Protein AF-A0A848FQP9-F1 (afdb_monomer)

pLDDT: mean 81.19, std 15.27, range [40.91, 92.19]

Foldseek 3Di:
DPVLVLLLVLLVVLLVVVVDDPVSNVLSVVCVPPDPVVSVVDDPVSSVSSNVSSVVRVDPPPPPDDDD

Mean predicted aligned error: 7.33 Å

Nearest PDB structures (foldseek):
  3t49-assembly1_A  TM=4.520E-01  e=3.703E+00  Staphylococcus aureus subsp. aureus Mu50

Sequence (68 aa):
MSNVETYHQDAIKALETGMLNEKQKQFVESIRSFDKKQLKKLPLAQFKWMKEIAKLVSKPHPGAGSVD

Structure (mmCIF, N/CA/C/O backbone):
data_AF-A0A848FQP9-F1
#
_entry.id   AF-A0A848FQP9-F1
#
loop_
_atom_site.group_PDB
_atom_site.id
_atom_site.type_symbol
_atom_site.label_atom_id
_atom_site.label_alt_id
_atom_site.label_comp_id
_atom_site.label_asym_id
_atom_site.label_entity_id
_atom_site.label_seq_id
_atom_site.pdbx_PDB_ins_code
_atom_site.Cartn_x
_atom_site.Cartn_y
_atom_site.Cartn_z
_atom_site.occupancy
_atom_site.B_iso_or_equiv
_atom_site.auth_seq_id
_atom_site.auth_comp_id
_atom_site.auth_asym_id
_atom_site.auth_atom_id
_atom_site.pdbx_PDB_model_num
ATOM 1 N N . MET A 1 1 ? -16.701 0.421 -5.494 1.00 51.34 1 MET A N 1
ATOM 2 C CA . MET A 1 1 ? -15.391 0.006 -4.940 1.00 51.34 1 MET A CA 1
ATOM 3 C C . MET A 1 1 ? -14.871 1.105 -4.031 1.00 51.34 1 MET A C 1
ATOM 5 O O . MET A 1 1 ? -15.005 2.267 -4.387 1.00 51.34 1 MET A O 1
ATOM 9 N N . SER A 1 2 ? -14.353 0.782 -2.843 1.00 67.12 2 SER A N 1
ATOM 10 C CA . SER A 1 2 ? -13.648 1.783 -2.029 1.00 67.12 2 SER A CA 1
ATOM 11 C C . SER A 1 2 ? -12.212 1.923 -2.539 1.00 67.12 2 SER A C 1
ATOM 13 O O . SER A 1 2 ? -11.602 0.910 -2.857 1.00 67.12 2 SER A O 1
ATOM 15 N N . ASN A 1 3 ? -11.645 3.136 -2.550 1.00 80.75 3 ASN A N 1
ATOM 16 C CA . ASN A 1 3 ? -10.281 3.386 -3.052 1.00 80.75 3 ASN A CA 1
ATOM 17 C C . ASN A 1 3 ? -9.231 2.419 -2.461 1.00 80.75 3 ASN A C 1
ATOM 19 O O . ASN A 1 3 ? -8.287 2.047 -3.142 1.00 80.75 3 ASN A O 1
ATOM 23 N N . VAL A 1 4 ? -9.424 1.966 -1.214 1.00 84.62 4 VAL A N 1
ATOM 24 C CA . VAL A 1 4 ? -8.580 0.964 -0.538 1.00 84.62 4 VAL A CA 1
ATOM 25 C C . VAL A 1 4 ? -8.560 -0.408 -1.226 1.00 84.62 4 VAL A C 1
ATOM 27 O O . VAL A 1 4 ? -7.497 -1.007 -1.320 1.00 84.62 4 VAL A O 1
ATOM 30 N N . GLU A 1 5 ? -9.698 -0.900 -1.723 1.00 86.88 5 GLU A N 1
ATOM 31 C CA . GLU A 1 5 ? -9.774 -2.185 -2.435 1.00 86.88 5 GLU A CA 1
ATOM 32 C C . GLU A 1 5 ? -9.078 -2.086 -3.787 1.00 86.88 5 GLU A C 1
ATOM 34 O O . GLU A 1 5 ? -8.349 -2.995 -4.165 1.00 86.88 5 GLU A O 1
ATOM 39 N N . THR A 1 6 ? -9.248 -0.957 -4.479 1.00 87.88 6 THR A N 1
ATOM 40 C CA . THR A 1 6 ? -8.556 -0.688 -5.742 1.00 87.88 6 THR A CA 1
ATOM 41 C C . THR A 1 6 ? -7.044 -0.675 -5.535 1.00 87.88 6 THR A C 1
ATOM 43 O O . THR A 1 6 ? -6.343 -1.428 -6.197 1.00 87.88 6 THR A O 1
ATOM 46 N N . TYR A 1 7 ? -6.536 0.078 -4.549 1.00 88.94 7 TYR A N 1
ATOM 47 C CA . TYR A 1 7 ? -5.100 0.084 -4.242 1.00 88.94 7 TYR A CA 1
ATOM 48 C C . TYR A 1 7 ? -4.570 -1.297 -3.843 1.00 88.94 7 TYR A C 1
ATOM 50 O O . TYR A 1 7 ? -3.444 -1.631 -4.189 1.00 88.94 7 TYR A O 1
ATOM 58 N N . HIS A 1 8 ? -5.363 -2.101 -3.133 1.00 90.50 8 HIS A N 1
ATOM 59 C CA . HIS A 1 8 ? -4.973 -3.461 -2.774 1.00 90.50 8 HIS A CA 1
ATOM 60 C C . HIS A 1 8 ? -4.853 -4.367 -4.008 1.00 90.50 8 HIS A C 1
ATOM 62 O O . HIS A 1 8 ? -3.848 -5.054 -4.168 1.00 90.50 8 HIS A O 1
ATOM 68 N N . GLN A 1 9 ? -5.839 -4.328 -4.906 1.00 90.12 9 GLN A N 1
ATOM 69 C CA . GLN A 1 9 ? -5.816 -5.092 -6.155 1.00 90.12 9 GLN A CA 1
ATOM 70 C C . GLN A 1 9 ? -4.671 -4.652 -7.078 1.00 90.12 9 GLN A C 1
ATOM 72 O O . GLN A 1 9 ? -3.945 -5.502 -7.586 1.00 90.12 9 GLN A O 1
ATOM 77 N N . ASP A 1 10 ? -4.450 -3.344 -7.243 1.00 90.31 10 ASP A N 1
ATOM 78 C CA . ASP A 1 10 ? -3.297 -2.820 -7.985 1.00 90.31 10 ASP A CA 1
ATOM 79 C C . ASP A 1 10 ? -1.977 -3.265 -7.345 1.00 90.31 10 ASP A C 1
ATOM 81 O O . ASP A 1 10 ? -1.060 -3.673 -8.048 1.00 90.31 10 ASP A O 1
ATOM 85 N N . ALA A 1 11 ? -1.868 -3.254 -6.014 1.00 90.38 11 ALA A N 1
ATOM 86 C CA . ALA A 1 11 ? -0.656 -3.705 -5.343 1.00 90.38 11 ALA A CA 1
ATOM 87 C C . ALA A 1 11 ? -0.375 -5.201 -5.568 1.00 90.38 11 ALA A C 1
ATOM 89 O O . ALA A 1 11 ? 0.771 -5.562 -5.838 1.00 90.38 11 ALA A O 1
ATOM 90 N N . ILE A 1 12 ? -1.406 -6.056 -5.530 1.00 91.06 12 ILE A N 1
ATOM 91 C CA . ILE A 1 12 ? -1.290 -7.482 -5.881 1.00 91.06 12 ILE A CA 1
ATOM 92 C C . ILE A 1 12 ? -0.849 -7.635 -7.338 1.00 91.06 12 ILE A C 1
ATOM 94 O O . ILE A 1 12 ? 0.077 -8.387 -7.624 1.00 91.06 12 ILE A O 1
ATOM 98 N N . LYS A 1 13 ? -1.438 -6.866 -8.254 1.00 90.38 13 LYS A N 1
ATOM 99 C CA . LYS A 1 13 ? -1.043 -6.890 -9.662 1.00 90.38 13 LYS A CA 1
ATOM 100 C C . LYS A 1 13 ? 0.425 -6.493 -9.843 1.00 90.38 13 LYS A C 1
ATOM 102 O O . LYS A 1 13 ? 1.128 -7.122 -10.623 1.00 90.38 13 LYS A O 1
ATOM 107 N N . ALA A 1 14 ? 0.915 -5.509 -9.086 1.00 89.12 14 ALA A N 1
ATOM 108 C CA . ALA A 1 14 ? 2.323 -5.097 -9.095 1.00 89.12 14 ALA A CA 1
ATOM 109 C C . ALA A 1 14 ? 3.270 -6.232 -8.669 1.00 89.12 14 ALA A C 1
ATOM 111 O O . ALA A 1 14 ? 4.374 -6.375 -9.199 1.00 89.12 14 ALA A O 1
ATOM 112 N N . LEU A 1 15 ? 2.841 -7.025 -7.682 1.00 89.75 15 LEU A N 1
ATOM 113 C CA . LEU A 1 15 ? 3.567 -8.205 -7.221 1.00 89.75 15 LEU A CA 1
ATOM 114 C C . LEU A 1 15 ? 3.645 -9.253 -8.337 1.00 89.75 15 LEU A C 1
ATOM 116 O O . LEU A 1 15 ? 4.731 -9.770 -8.599 1.00 89.75 15 LEU A O 1
ATOM 120 N N . GLU A 1 16 ? 2.529 -9.515 -9.018 1.00 88.75 16 GLU A N 1
ATOM 121 C CA . GLU A 1 16 ? 2.447 -10.482 -10.120 1.00 88.75 16 GLU A CA 1
ATOM 122 C C . GLU A 1 16 ? 3.239 -10.047 -11.361 1.00 88.75 16 GLU A C 1
ATOM 124 O O . GLU A 1 16 ? 3.835 -10.888 -12.028 1.00 88.75 16 GLU 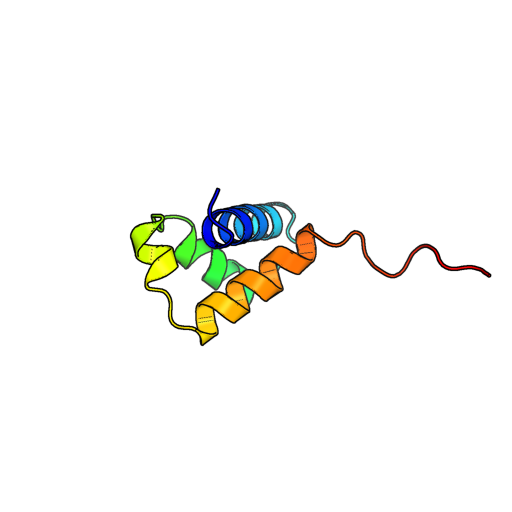A O 1
ATOM 129 N N . THR A 1 17 ? 3.328 -8.743 -11.650 1.00 86.81 17 THR A N 1
ATOM 130 C CA . THR A 1 17 ? 4.167 -8.227 -12.748 1.00 86.81 17 THR A CA 1
ATOM 131 C C . THR A 1 17 ? 5.662 -8.236 -12.430 1.00 86.81 17 THR A C 1
ATOM 133 O O . THR A 1 17 ? 6.475 -7.927 -13.300 1.00 86.81 17 THR A O 1
ATOM 136 N N . GLY A 1 18 ? 6.053 -8.553 -11.192 1.00 85.44 18 GLY A N 1
ATOM 137 C CA . GLY A 1 18 ? 7.452 -8.577 -10.775 1.00 85.44 18 GLY A CA 1
ATOM 138 C C . GLY A 1 18 ? 8.102 -7.193 -10.662 1.00 85.44 18 GLY A C 1
ATOM 139 O O . GLY A 1 18 ? 9.309 -7.121 -10.453 1.00 85.44 18 GLY A O 1
ATOM 140 N N . MET A 1 19 ? 7.325 -6.105 -10.734 1.00 81.31 19 MET A N 1
ATOM 141 C CA . MET A 1 19 ? 7.818 -4.719 -10.654 1.00 81.31 19 MET A CA 1
ATOM 142 C C . MET A 1 19 ? 8.189 -4.272 -9.230 1.00 81.31 19 MET A C 1
ATOM 144 O O . MET A 1 19 ? 8.651 -3.150 -9.025 1.00 81.31 19 MET A O 1
ATOM 148 N N . LEU A 1 20 ? 7.965 -5.129 -8.232 1.00 87.00 20 LEU A N 1
ATOM 149 C CA . LEU A 1 20 ? 8.211 -4.828 -6.825 1.00 87.00 20 LEU A CA 1
ATOM 150 C C . LEU A 1 20 ? 9.595 -5.261 -6.352 1.00 87.00 20 LEU A C 1
ATOM 152 O O . LEU A 1 20 ? 10.067 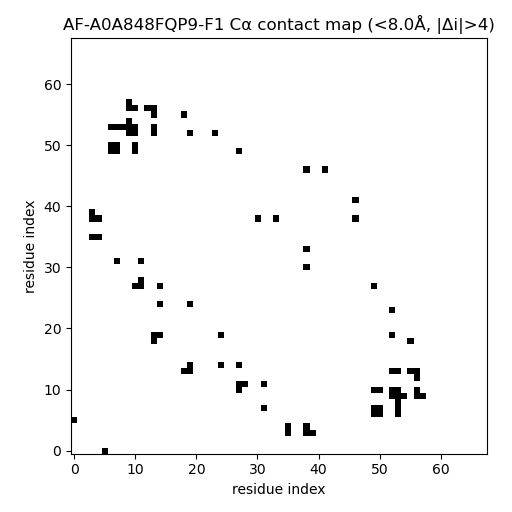-6.361 -6.644 1.00 87.00 20 LEU A O 1
ATOM 156 N N . ASN A 1 21 ? 10.191 -4.424 -5.506 1.00 89.44 21 ASN A N 1
ATOM 157 C CA . ASN A 1 21 ? 11.374 -4.782 -4.731 1.00 89.44 21 ASN A CA 1
ATOM 158 C C . ASN A 1 21 ? 11.016 -5.759 -3.604 1.00 89.44 21 ASN A C 1
ATOM 160 O O . ASN A 1 21 ? 9.870 -5.808 -3.163 1.00 89.44 21 ASN A O 1
ATOM 164 N N . GLU A 1 22 ? 12.001 -6.476 -3.065 1.00 91.19 22 GLU A N 1
ATOM 165 C CA . GLU A 1 22 ? 11.803 -7.504 -2.030 1.00 91.19 22 GLU A CA 1
ATOM 166 C C . GLU A 1 22 ? 10.959 -7.025 -0.834 1.00 91.19 22 GLU A C 1
ATOM 168 O O . GLU A 1 22 ? 9.968 -7.661 -0.480 1.00 91.19 22 GLU A O 1
ATOM 173 N N . LYS A 1 23 ? 11.256 -5.838 -0.285 1.00 89.50 23 LYS A N 1
ATOM 174 C CA . LYS A 1 23 ? 10.464 -5.240 0.808 1.00 89.50 23 LYS A CA 1
ATOM 175 C C . LYS A 1 23 ? 9.003 -4.986 0.427 1.00 89.50 23 LYS A C 1
ATOM 177 O O . LYS A 1 23 ? 8.109 -5.174 1.246 1.00 89.50 23 LYS A O 1
ATOM 182 N N . GLN A 1 24 ? 8.758 -4.537 -0.804 1.00 90.50 24 GLN A N 1
ATOM 183 C CA . GLN A 1 24 ? 7.406 -4.275 -1.301 1.00 90.50 24 GLN A CA 1
ATOM 184 C C . GLN A 1 24 ? 6.666 -5.588 -1.555 1.00 90.50 24 GLN A C 1
ATOM 186 O O . GLN A 1 24 ? 5.489 -5.686 -1.225 1.00 90.50 24 GLN A O 1
ATOM 191 N N . LYS A 1 25 ? 7.360 -6.607 -2.078 1.00 91.75 25 LYS A N 1
ATOM 192 C CA . LYS A 1 25 ? 6.806 -7.951 -2.263 1.00 91.75 25 LYS A CA 1
ATOM 193 C C . LYS A 1 25 ? 6.353 -8.538 -0.935 1.00 91.75 25 LYS A C 1
ATOM 195 O O . LYS A 1 25 ? 5.186 -8.881 -0.813 1.00 91.75 25 LYS A O 1
ATOM 200 N N . GLN A 1 26 ? 7.225 -8.544 0.075 1.00 92.19 26 GLN A N 1
ATOM 201 C CA . GLN A 1 26 ? 6.879 -9.047 1.408 1.00 92.19 26 GLN A CA 1
ATOM 202 C C . GLN A 1 26 ? 5.682 -8.315 2.018 1.00 92.19 26 GLN A C 1
ATOM 204 O O . GLN A 1 26 ? 4.814 -8.936 2.627 1.00 92.19 26 GLN A O 1
ATOM 209 N N . PHE A 1 27 ? 5.606 -6.997 1.831 1.00 91.56 27 PHE A N 1
ATOM 210 C CA . PHE A 1 27 ? 4.467 -6.217 2.293 1.00 91.56 27 PHE A CA 1
ATOM 211 C C . PHE A 1 27 ? 3.164 -6.608 1.593 1.00 91.56 27 PHE A C 1
ATOM 213 O O . PHE A 1 27 ? 2.179 -6.895 2.269 1.00 91.56 27 PHE A O 1
ATOM 220 N N . VAL A 1 28 ? 3.162 -6.639 0.256 1.00 91.56 28 VAL A N 1
ATOM 221 C CA . VAL A 1 28 ? 1.976 -6.999 -0.532 1.00 91.56 28 VAL A CA 1
ATOM 222 C C . VAL A 1 28 ? 1.550 -8.433 -0.247 1.00 91.56 28 VAL A C 1
ATOM 224 O O . VAL A 1 28 ? 0.364 -8.669 -0.064 1.00 91.56 28 VAL A O 1
ATOM 227 N N . GLU A 1 29 ? 2.487 -9.374 -0.133 1.00 92.19 29 GLU A N 1
ATOM 228 C CA . GLU A 1 29 ? 2.183 -10.750 0.265 1.00 92.19 29 GLU A CA 1
ATOM 229 C C . GLU A 1 29 ? 1.560 -10.824 1.657 1.00 92.19 29 GLU A C 1
ATOM 231 O O . GLU A 1 29 ? 0.578 -11.539 1.849 1.00 92.19 29 GLU A O 1
ATOM 236 N N . SER A 1 30 ? 2.058 -10.031 2.610 1.00 91.69 30 SER A N 1
ATOM 237 C CA . SER A 1 30 ? 1.506 -9.996 3.964 1.00 91.69 30 SER A CA 1
ATOM 238 C C . SER A 1 30 ? 0.069 -9.470 4.002 1.00 91.69 30 SER A C 1
ATOM 240 O O . SER A 1 30 ? -0.717 -9.952 4.817 1.0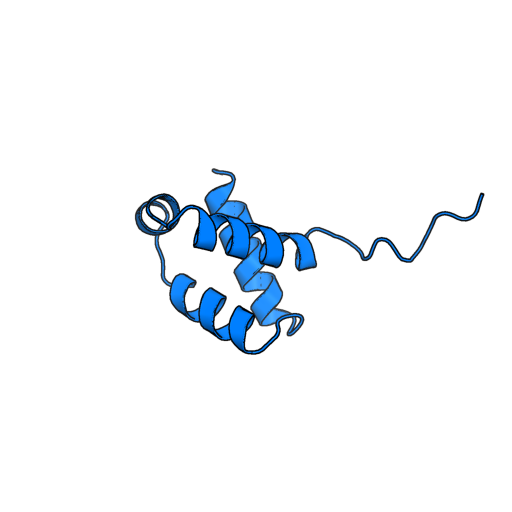0 91.69 30 SER A O 1
ATOM 242 N N . ILE A 1 31 ? -0.290 -8.524 3.126 1.00 89.69 31 ILE A N 1
ATOM 243 C CA . ILE A 1 31 ? -1.655 -7.984 3.041 1.00 89.69 31 ILE A CA 1
ATOM 244 C C . ILE A 1 31 ? -2.531 -8.680 1.991 1.00 89.69 31 ILE A C 1
ATOM 246 O O . ILE A 1 3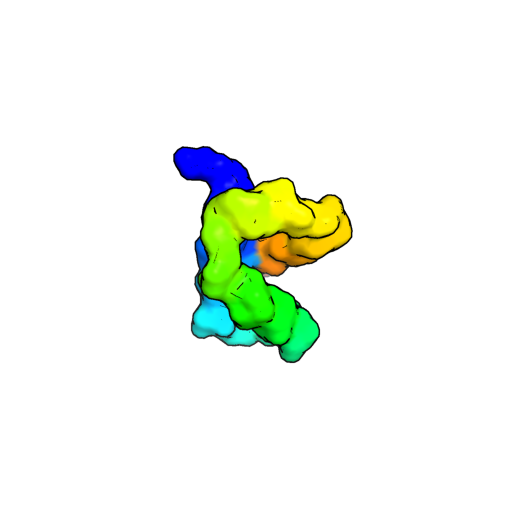1 ? -3.729 -8.435 1.984 1.00 89.69 31 ILE A O 1
ATOM 250 N N . ARG A 1 32 ? -1.994 -9.571 1.146 1.00 89.75 32 ARG A N 1
ATOM 251 C CA . ARG A 1 32 ? -2.724 -10.233 0.042 1.00 89.75 32 ARG A CA 1
ATOM 252 C C . ARG A 1 32 ? -3.981 -10.960 0.519 1.00 89.75 32 ARG A C 1
ATOM 254 O O . ARG A 1 32 ? -4.996 -10.965 -0.172 1.00 89.75 32 ARG A O 1
ATOM 261 N N . SER A 1 33 ? -3.905 -11.554 1.706 1.00 89.38 33 SER A N 1
ATOM 262 C CA . SER A 1 33 ? -5.010 -12.275 2.347 1.00 89.38 33 SER A CA 1
ATOM 263 C C . SER A 1 33 ? -5.901 -11.373 3.211 1.00 89.38 33 SER A C 1
ATOM 265 O O . SER A 1 33 ? -6.773 -11.871 3.922 1.00 89.38 33 SER A O 1
ATOM 267 N N . PHE A 1 34 ? -5.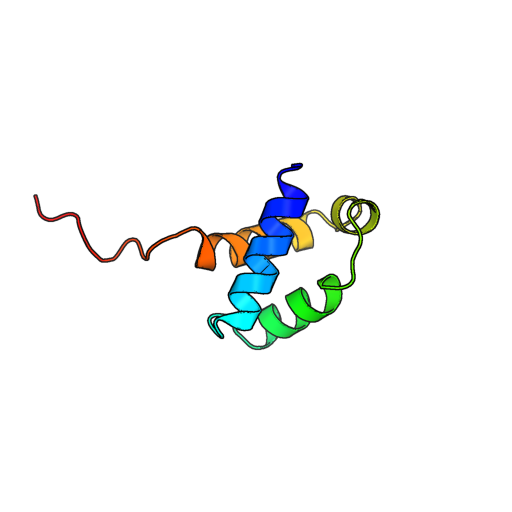674 -10.055 3.222 1.00 89.88 34 PHE A N 1
ATOM 268 C CA . PHE A 1 34 ? -6.441 -9.136 4.055 1.00 89.88 34 PHE A CA 1
ATOM 269 C C . PHE A 1 34 ? -7.788 -8.820 3.423 1.00 89.88 34 PHE A C 1
ATOM 271 O O . PHE A 1 34 ? -7.910 -8.448 2.258 1.00 89.88 34 PHE A O 1
ATOM 278 N N . ASP A 1 35 ? -8.807 -8.874 4.270 1.00 86.50 35 ASP A N 1
ATOM 279 C CA . ASP A 1 35 ? -10.159 -8.494 3.906 1.00 86.50 35 ASP A CA 1
ATOM 280 C C . ASP A 1 35 ? -10.357 -6.970 3.976 1.00 86.50 35 ASP A C 1
ATOM 282 O O . ASP A 1 35 ? -9.612 -6.247 4.650 1.00 86.50 35 ASP A O 1
ATOM 286 N N . LYS A 1 36 ? -11.426 -6.451 3.367 1.00 84.12 36 LYS A N 1
ATOM 287 C CA . LYS A 1 36 ? -11.717 -5.006 3.298 1.00 84.12 36 LYS A CA 1
ATOM 288 C C . LYS A 1 36 ? -11.682 -4.317 4.666 1.00 84.12 36 LYS A C 1
ATOM 290 O O . LYS A 1 36 ? -11.242 -3.171 4.785 1.00 84.12 36 LYS A O 1
ATOM 295 N N . LYS A 1 37 ? -12.154 -5.003 5.712 1.00 87.69 37 LYS A N 1
ATOM 296 C CA . LYS A 1 37 ? -12.146 -4.498 7.097 1.00 87.69 37 LYS A CA 1
ATOM 297 C C . LYS A 1 37 ? -10.728 -4.376 7.664 1.00 87.69 37 LYS A C 1
ATOM 299 O O . LYS A 1 37 ? -10.464 -3.421 8.385 1.00 87.69 37 LYS A O 1
ATOM 304 N N . GLN A 1 38 ? -9.839 -5.313 7.334 1.00 88.88 38 GLN A N 1
ATOM 305 C CA . GLN A 1 38 ? -8.436 -5.309 7.763 1.00 88.88 38 GLN A CA 1
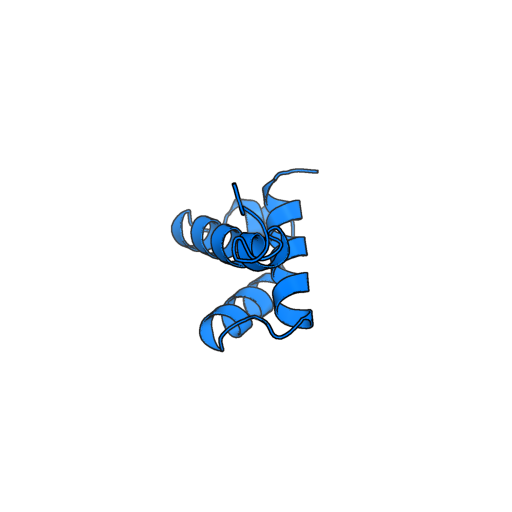ATOM 306 C C . GLN A 1 38 ? -7.652 -4.227 7.021 1.00 88.88 38 GLN A C 1
ATOM 308 O O . GLN A 1 38 ? -6.960 -3.430 7.645 1.00 88.88 38 GLN A O 1
ATOM 313 N N . LEU A 1 39 ? -7.870 -4.099 5.710 1.00 87.12 39 LEU A N 1
ATOM 314 C CA . LEU A 1 39 ? -7.252 -3.049 4.900 1.00 87.12 39 LEU A CA 1
ATOM 315 C C . LEU A 1 39 ? -7.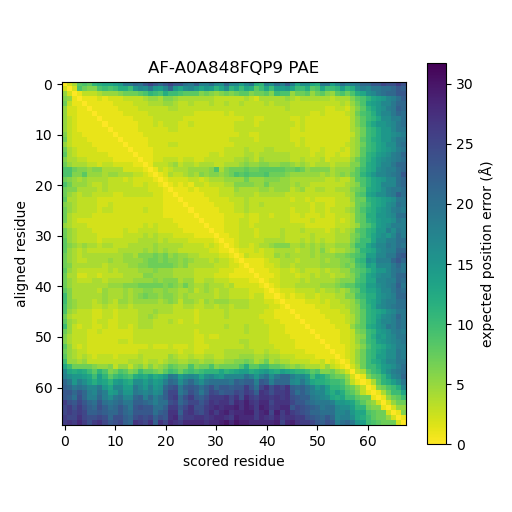632 -1.640 5.382 1.00 87.12 39 LEU A C 1
ATOM 317 O O . LEU A 1 39 ? -6.795 -0.744 5.416 1.00 87.12 39 LEU A O 1
ATOM 321 N N . LYS A 1 40 ? -8.884 -1.437 5.815 1.00 85.56 40 LYS A N 1
ATOM 322 C CA . LYS A 1 40 ? -9.329 -0.172 6.430 1.00 85.56 40 LYS A CA 1
ATOM 323 C C . LYS A 1 40 ? -8.722 0.097 7.810 1.00 85.56 40 LYS A C 1
ATOM 325 O O . LYS A 1 40 ? -8.713 1.247 8.235 1.00 85.56 40 LYS A O 1
ATOM 330 N N . LYS A 1 41 ? -8.259 -0.943 8.506 1.00 88.12 41 LYS A N 1
ATOM 331 C CA . LYS A 1 41 ? -7.573 -0.845 9.801 1.00 88.12 41 LYS A CA 1
ATOM 332 C C . LYS A 1 41 ? -6.059 -0.688 9.661 1.00 88.12 41 LYS A C 1
ATOM 334 O O . LYS A 1 41 ? -5.384 -0.551 10.679 1.00 88.12 41 LYS A O 1
ATOM 339 N N . LEU A 1 42 ? -5.522 -0.703 8.438 1.00 85.25 42 LEU A N 1
ATOM 340 C CA . LEU A 1 42 ? -4.095 -0.505 8.226 1.00 85.25 42 LEU A CA 1
ATOM 341 C C . LEU A 1 42 ? -3.650 0.857 8.783 1.00 85.25 42 LEU A C 1
ATOM 343 O O . LEU A 1 42 ? -4.346 1.861 8.594 1.00 85.25 42 LEU A O 1
ATOM 347 N N . PRO A 1 43 ? -2.466 0.920 9.415 1.00 88.88 43 PRO A N 1
ATOM 348 C CA . PRO A 1 43 ? -1.864 2.182 9.809 1.00 88.88 43 PRO A CA 1
ATOM 349 C C . PRO A 1 43 ? -1.732 3.111 8.604 1.00 88.88 43 PRO A C 1
ATOM 351 O O . PRO A 1 43 ? -1.413 2.663 7.500 1.00 88.88 43 PRO A O 1
ATOM 354 N N . LEU A 1 44 ? -1.871 4.419 8.822 1.00 87.69 44 LEU A N 1
ATOM 355 C CA . LEU A 1 44 ? -1.757 5.422 7.757 1.00 87.69 44 LEU A CA 1
ATOM 356 C C . LEU A 1 44 ? -0.449 5.286 6.956 1.00 87.69 44 LEU A C 1
ATOM 358 O O . LEU A 1 44 ? -0.445 5.481 5.741 1.00 87.69 44 LEU A O 1
ATOM 362 N N . ALA A 1 45 ? 0.650 4.921 7.624 1.00 87.94 45 ALA A N 1
ATOM 363 C CA . ALA A 1 45 ? 1.937 4.658 6.987 1.00 87.94 45 ALA A CA 1
ATOM 364 C C . ALA A 1 45 ? 1.872 3.476 6.004 1.00 87.94 45 ALA A C 1
ATOM 366 O O . ALA A 1 45 ? 2.299 3.615 4.861 1.00 87.94 45 ALA A O 1
ATOM 367 N N . GLN A 1 46 ? 1.276 2.348 6.404 1.00 88.69 46 GLN A N 1
ATOM 368 C CA . GLN A 1 46 ? 1.127 1.180 5.533 1.00 88.69 46 GLN A CA 1
ATOM 369 C C . GLN A 1 46 ? 0.111 1.419 4.416 1.00 88.69 46 GLN A C 1
ATOM 371 O O . GLN A 1 46 ? 0.335 1.007 3.283 1.00 88.69 46 GLN A O 1
ATOM 376 N N . PHE A 1 47 ? -0.963 2.163 4.692 1.00 88.44 47 PHE A N 1
ATOM 377 C CA . PHE A 1 47 ? -1.906 2.578 3.658 1.00 88.44 47 PHE A CA 1
ATOM 378 C C . PHE A 1 47 ? -1.243 3.481 2.605 1.00 88.44 47 PHE A C 1
ATOM 380 O O . PHE A 1 47 ? -1.430 3.269 1.406 1.00 88.44 47 PHE A O 1
AT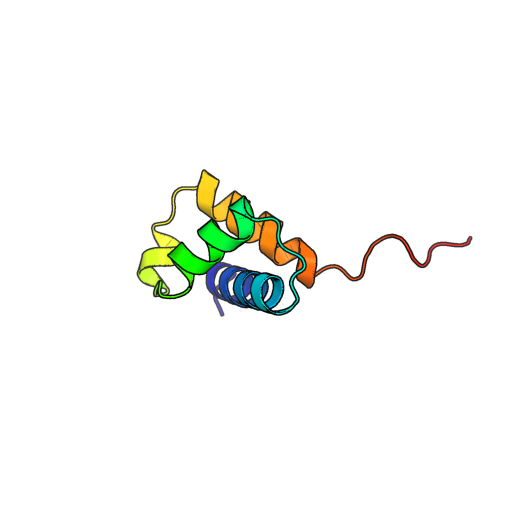OM 387 N N . LYS A 1 48 ? -0.426 4.460 3.028 1.00 88.88 48 LYS A N 1
ATOM 388 C CA . LYS A 1 48 ? 0.397 5.263 2.107 1.00 88.88 48 LYS A CA 1
ATOM 389 C C . LYS A 1 48 ? 1.322 4.370 1.290 1.00 88.88 48 LYS A C 1
ATOM 391 O O . LYS A 1 48 ? 1.430 4.567 0.087 1.00 88.88 48 LYS A O 1
ATOM 396 N N . TRP A 1 49 ? 1.940 3.381 1.923 1.00 89.25 49 TRP A N 1
ATOM 397 C CA . TRP A 1 49 ? 2.877 2.489 1.254 1.00 89.25 49 TRP A CA 1
ATOM 398 C C . TRP A 1 49 ? 2.199 1.591 0.210 1.00 89.25 49 TRP A C 1
ATOM 400 O O . TRP A 1 49 ? 2.663 1.518 -0.924 1.00 89.25 49 TRP A O 1
ATOM 410 N N . MET A 1 50 ? 1.032 1.021 0.529 1.00 90.00 50 MET A N 1
ATOM 411 C CA . MET A 1 50 ? 0.183 0.303 -0.430 1.00 90.00 50 MET A CA 1
ATOM 412 C C . MET A 1 50 ? -0.214 1.194 -1.611 1.00 90.00 50 MET A C 1
ATOM 414 O O . MET A 1 50 ? -0.129 0.773 -2.759 1.00 90.00 50 MET A O 1
ATOM 418 N N . LYS A 1 51 ? -0.607 2.445 -1.345 1.00 89.31 51 LYS A N 1
ATOM 419 C CA . LYS A 1 51 ? -0.951 3.414 -2.393 1.00 89.31 51 LYS A CA 1
ATOM 420 C C . LYS A 1 51 ? 0.241 3.734 -3.304 1.00 89.31 51 LYS A C 1
ATOM 422 O O . LYS A 1 51 ? 0.056 3.871 -4.509 1.00 89.31 51 LYS A O 1
ATOM 427 N N . GLU A 1 52 ? 1.443 3.873 -2.752 1.00 89.69 52 GLU A N 1
ATOM 428 C CA . GLU A 1 52 ? 2.670 4.098 -3.530 1.00 89.69 52 GLU A CA 1
ATOM 429 C C . GLU A 1 52 ? 2.988 2.903 -4.432 1.00 89.69 52 GLU A C 1
ATOM 431 O O . GLU A 1 52 ? 3.318 3.093 -5.598 1.00 89.69 52 GLU A O 1
ATOM 436 N N . ILE A 1 53 ? 2.806 1.682 -3.926 1.00 89.75 53 ILE A N 1
ATOM 437 C CA . ILE A 1 53 ? 2.960 0.454 -4.709 1.00 89.75 53 ILE A CA 1
ATOM 438 C C . ILE A 1 53 ? 1.910 0.378 -5.828 1.00 89.75 53 ILE A C 1
ATOM 440 O O . ILE A 1 53 ? 2.257 0.146 -6.981 1.00 89.75 53 ILE A O 1
ATOM 444 N N . ALA A 1 54 ? 0.642 0.648 -5.519 1.00 88.56 54 ALA A N 1
ATOM 445 C CA . ALA A 1 54 ? -0.445 0.640 -6.497 1.00 88.56 54 ALA A CA 1
ATOM 446 C C . ALA A 1 54 ? -0.212 1.626 -7.658 1.00 88.56 54 ALA A C 1
ATOM 448 O O . ALA A 1 54 ? -0.514 1.334 -8.814 1.00 88.56 54 ALA A O 1
ATOM 449 N N . LYS A 1 55 ? 0.389 2.791 -7.380 1.00 86.38 55 LYS A N 1
ATOM 450 C CA . LYS A 1 55 ? 0.760 3.765 -8.419 1.00 86.38 55 LYS A CA 1
ATOM 451 C C . LYS A 1 55 ? 1.766 3.225 -9.438 1.00 86.38 55 LYS A C 1
ATOM 453 O O . LYS A 1 55 ? 1.802 3.766 -10.540 1.00 86.38 55 LYS A O 1
ATOM 458 N N . LEU A 1 56 ? 2.569 2.215 -9.094 1.00 82.75 56 LEU A N 1
ATOM 459 C CA . LEU A 1 56 ? 3.534 1.612 -10.023 1.00 82.75 56 LEU A CA 1
ATOM 460 C C . LEU A 1 56 ? 2.835 0.895 -11.180 1.00 82.75 56 LEU A C 1
ATOM 462 O O . LEU A 1 56 ? 3.387 0.820 -12.269 1.00 82.75 56 LEU A O 1
ATOM 466 N N . VAL A 1 57 ? 1.614 0.408 -10.948 1.00 77.62 57 VAL A N 1
ATOM 467 C C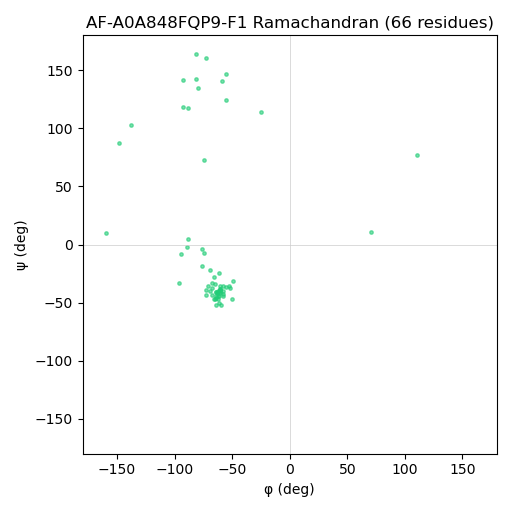A . VAL A 1 57 ? 0.805 -0.302 -11.950 1.00 77.62 57 VAL A CA 1
ATOM 468 C C . VAL A 1 57 ? -0.179 0.634 -12.640 1.00 77.62 57 VAL A C 1
ATOM 470 O O . VAL A 1 57 ? -0.462 0.479 -13.823 1.00 77.62 57 VAL A O 1
ATOM 473 N N . SER A 1 58 ? -0.677 1.633 -11.905 1.00 64.94 58 SER A N 1
ATOM 474 C CA . SER A 1 58 ? -1.627 2.630 -12.413 1.00 64.94 58 SER A CA 1
ATOM 475 C C . SER A 1 58 ? -0.981 3.692 -13.313 1.00 64.94 58 SER A C 1
ATOM 477 O O . SER A 1 58 ? -1.676 4.368 -14.069 1.00 64.94 58 SER A O 1
ATOM 479 N N . LYS A 1 59 ? 0.345 3.862 -13.257 1.00 53.38 59 LYS A N 1
ATOM 480 C CA . LYS A 1 59 ? 1.072 4.681 -14.229 1.00 53.38 59 LYS A CA 1
ATOM 481 C C . LYS A 1 59 ? 1.575 3.798 -15.375 1.00 53.38 59 LYS A C 1
ATOM 483 O O . LYS A 1 59 ? 2.478 2.999 -15.133 1.00 53.38 59 LYS A O 1
ATOM 488 N N . PRO A 1 60 ? 1.158 4.012 -16.639 1.00 45.91 60 PRO A N 1
ATOM 489 C CA . PRO A 1 60 ? 2.152 3.926 -17.695 1.00 45.91 60 PRO A CA 1
ATOM 490 C C . PRO A 1 60 ? 3.251 4.917 -17.298 1.00 45.91 60 PRO A C 1
ATOM 492 O O . PRO A 1 60 ? 2.973 6.067 -16.957 1.00 45.91 60 PRO A O 1
ATOM 495 N N . HIS A 1 61 ? 4.476 4.424 -17.202 1.00 40.91 61 HIS A N 1
ATOM 496 C CA . HIS A 1 61 ? 5.701 5.199 -17.048 1.00 40.91 61 HIS A CA 1
ATOM 497 C C . HIS A 1 61 ? 5.543 6.640 -17.604 1.00 40.91 61 HIS A C 1
ATOM 499 O O . HIS A 1 61 ? 5.373 6.786 -18.814 1.00 40.91 61 HIS A O 1
ATOM 505 N N . PRO A 1 62 ? 5.595 7.723 -16.795 1.00 41.72 62 PRO A N 1
ATOM 506 C CA . PRO A 1 62 ? 5.746 9.076 -17.327 1.00 41.72 62 PRO A CA 1
ATOM 507 C C . PRO A 1 62 ? 7.203 9.235 -17.777 1.00 41.72 62 PRO A C 1
ATOM 509 O O . PRO A 1 62 ? 8.033 9.809 -17.085 1.00 41.72 62 PRO A O 1
ATOM 512 N N . GLY A 1 63 ? 7.521 8.584 -18.889 1.00 46.84 63 GLY A N 1
ATOM 513 C CA . GLY A 1 63 ? 8.841 8.532 -19.517 1.00 46.84 63 GLY A CA 1
ATOM 514 C C . GLY A 1 63 ? 8.765 8.138 -20.992 1.00 46.84 63 GLY A C 1
ATOM 515 O O . GLY A 1 63 ? 9.790 7.899 -21.616 1.00 46.84 63 GLY A O 1
ATOM 516 N N . ALA A 1 64 ? 7.559 8.095 -21.564 1.00 47.66 64 ALA A N 1
ATOM 517 C CA . ALA A 1 64 ? 7.342 8.021 -22.999 1.00 47.66 64 ALA A CA 1
ATOM 518 C C . ALA A 1 64 ? 6.189 8.965 -23.362 1.00 47.66 64 ALA A C 1
ATOM 520 O O . ALA A 1 64 ? 5.028 8.653 -23.113 1.00 47.66 64 ALA A O 1
ATOM 521 N N . GLY A 1 65 ? 6.521 10.130 -23.920 1.00 47.53 65 GLY A N 1
ATOM 522 C CA . GLY A 1 65 ? 5.552 11.014 -24.569 1.00 47.53 65 GLY A CA 1
ATOM 523 C C . GLY A 1 65 ? 5.272 12.321 -23.834 1.00 47.53 65 GLY A C 1
ATOM 524 O O . GLY A 1 65 ? 4.218 12.499 -23.236 1.00 47.53 65 GLY A O 1
ATOM 525 N N . SER A 1 66 ? 6.192 13.270 -23.943 1.00 44.88 66 SER A N 1
ATOM 526 C CA . SER A 1 66 ? 5.842 14.657 -24.265 1.00 44.88 66 SER A CA 1
ATOM 527 C C . SER A 1 66 ? 7.023 15.207 -25.057 1.00 44.88 66 SER A C 1
ATOM 529 O O . SER A 1 66 ? 8.012 15.659 -24.488 1.00 44.88 66 SER A O 1
ATOM 531 N N . VAL A 1 67 ? 6.966 14.994 -26.371 1.00 54.00 67 VAL A N 1
ATOM 532 C CA . VAL A 1 67 ? 7.669 15.844 -27.329 1.00 54.00 67 VAL A CA 1
ATOM 533 C C . VAL A 1 67 ? 6.684 16.967 -27.639 1.00 54.00 67 VAL A C 1
ATOM 535 O O . VAL A 1 67 ? 5.576 16.683 -28.089 1.00 54.00 67 VAL A O 1
ATOM 538 N N . ASP A 1 68 ? 7.063 18.194 -27.309 1.00 57.50 68 ASP A N 1
ATOM 539 C CA . ASP A 1 68 ? 6.533 19.416 -27.918 1.00 57.50 68 ASP A CA 1
ATOM 540 C C . ASP A 1 68 ? 7.693 20.029 -28.710 1.00 57.50 68 ASP A C 1
ATOM 542 O O . ASP A 1 68 ? 8.827 20.028 -28.165 1.00 57.50 68 ASP A O 1
#

Secondary structure (DSSP, 8-state):
--HHHHHHHHHHHHHHTT-S-HHHHHHHHHHHT--HHHHHTS-HHHHHHHHHHHHHHH---TTS----

Radius of gyration: 13.01 Å; Cα contacts (8 Å, |Δi|>4): 47; chains: 1; bounding box: 27×32×38 Å

Solvent-accessible surface area (backbone atoms only — not comparable to full-atom values): 4118 Å² total; per-residue (Å²): 135,57,72,67,57,52,27,50,53,33,25,50,50,26,49,76,71,60,77,49,53,72,73,55,38,54,50,42,62,70,49,66,84,55,48,75,72,53,61,72,66,46,53,72,68,57,48,52,48,40,45,58,46,13,47,64,59,73,41,76,68,97,81,74,87,84,85,131